Protein AF-A0A6C0EJ51-F1 (afdb_monomer)

Secondary structure (DSSP, 8-state):
--HHHHHHHHHHHTT-TTSHHHH-HHHHHHHHHT-HHHHHH-HHHHHHHTSTT-SHHHHHHHHHHHHHHHHHHTTSS-HHHHHHHHHHHHIIIIIHHHHHT-

Sequence (102 aa):
MTLNNLIEKLNCDVPNPTSLFNTDRDKYIELLKNQTSINDTYPSIVNIIGSDKFDMEGVKRLEYMVMMAEKVERNELKEHDASVAVGQVLVDDIVKPALANK

Structure (mmCIF, N/CA/C/O backbone):
data_AF-A0A6C0EJ51-F1
#
_entry.id   AF-A0A6C0EJ51-F1
#
loop_
_atom_site.group_PDB
_atom_site.id
_atom_site.type_symbol
_atom_site.label_atom_id
_atom_site.label_alt_id
_atom_site.label_comp_id
_atom_site.label_asym_id
_atom_site.label_entity_id
_atom_site.label_seq_id
_atom_site.pdbx_PDB_ins_code
_atom_site.Cartn_x
_atom_site.Cartn_y
_atom_site.Cartn_z
_atom_site.occupancy
_atom_site.B_iso_or_equiv
_atom_site.auth_seq_id
_atom_site.auth_comp_id
_atom_site.auth_asym_id
_atom_site.auth_atom_id
_atom_site.pdbx_PDB_model_num
ATOM 1 N N . MET A 1 1 ? 7.157 10.227 9.149 1.00 72.56 1 MET A N 1
ATOM 2 C CA . MET A 1 1 ? 6.124 10.307 8.089 1.00 72.56 1 MET A CA 1
ATOM 3 C C . MET A 1 1 ? 4.878 9.620 8.629 1.00 72.56 1 MET A C 1
ATOM 5 O O . MET A 1 1 ? 5.037 8.606 9.291 1.00 72.56 1 MET A O 1
ATOM 9 N N . THR A 1 2 ? 3.679 10.179 8.453 1.00 85.56 2 THR A N 1
ATOM 10 C CA . THR A 1 2 ? 2.421 9.496 8.825 1.00 85.56 2 THR A CA 1
ATOM 11 C C . THR A 1 2 ? 1.962 8.584 7.686 1.00 85.56 2 THR A C 1
ATOM 13 O O . THR A 1 2 ? 2.453 8.710 6.562 1.00 85.56 2 THR A O 1
ATOM 16 N N . LEU A 1 3 ? 1.024 7.672 7.954 1.00 85.75 3 LEU A N 1
ATOM 17 C CA . LEU A 1 3 ? 0.485 6.789 6.915 1.00 85.75 3 LEU A CA 1
ATOM 18 C C . LEU A 1 3 ? -0.234 7.581 5.804 1.00 85.75 3 LEU A C 1
ATOM 20 O O . LEU A 1 3 ? -0.057 7.271 4.631 1.00 85.75 3 LEU A O 1
ATOM 24 N N . ASN A 1 4 ? -0.928 8.669 6.153 1.00 88.88 4 ASN A N 1
ATOM 25 C CA . ASN A 1 4 ? -1.551 9.572 5.176 1.00 88.88 4 ASN A CA 1
ATOM 26 C C . ASN A 1 4 ? -0.505 10.267 4.289 1.00 88.88 4 ASN A C 1
ATOM 28 O O . ASN A 1 4 ? -0.635 10.252 3.069 1.00 88.88 4 ASN A O 1
ATOM 32 N N . ASN A 1 5 ? 0.604 10.752 4.861 1.00 91.44 5 ASN A N 1
ATOM 33 C CA . ASN A 1 5 ? 1.693 11.333 4.065 1.00 91.44 5 ASN A CA 1
ATOM 34 C C . ASN A 1 5 ? 2.353 10.294 3.136 1.00 91.44 5 ASN A C 1
ATOM 36 O O . ASN A 1 5 ? 2.833 10.642 2.058 1.00 91.44 5 ASN A O 1
ATOM 40 N N . LEU A 1 6 ? 2.408 9.020 3.550 1.00 92.62 6 LEU A N 1
ATOM 41 C CA . LEU A 1 6 ? 2.884 7.937 2.689 1.00 92.62 6 LEU A CA 1
ATOM 42 C C . LEU A 1 6 ? 1.933 7.722 1.505 1.00 92.62 6 LEU A C 1
ATOM 44 O O . LEU A 1 6 ? 2.401 7.602 0.377 1.00 92.62 6 LEU A O 1
ATOM 48 N N . ILE A 1 7 ? 0.620 7.705 1.744 1.00 93.94 7 ILE A N 1
ATOM 49 C CA . ILE A 1 7 ? -0.391 7.571 0.686 1.00 93.94 7 ILE A CA 1
ATOM 50 C C . ILE A 1 7 ? -0.302 8.738 -0.304 1.00 93.94 7 ILE A C 1
ATOM 52 O O . ILE A 1 7 ? -0.244 8.505 -1.508 1.00 93.94 7 ILE A O 1
ATOM 56 N N . GLU A 1 8 ? -0.199 9.979 0.177 1.00 94.69 8 GLU A N 1
ATOM 57 C CA . GLU A 1 8 ? -0.005 11.161 -0.677 1.00 94.69 8 GLU A CA 1
ATOM 58 C C . GLU A 1 8 ? 1.252 11.041 -1.545 1.00 94.69 8 GLU A C 1
ATOM 60 O O . GLU A 1 8 ? 1.220 11.298 -2.750 1.00 94.69 8 GLU A O 1
ATOM 65 N N . LYS A 1 9 ? 2.364 10.593 -0.948 1.00 94.88 9 LYS A N 1
ATOM 66 C CA . LYS A 1 9 ? 3.608 10.351 -1.679 1.00 94.88 9 LYS A CA 1
ATOM 67 C C . LYS A 1 9 ? 3.426 9.289 -2.767 1.00 94.88 9 LYS A C 1
ATOM 69 O O . LYS A 1 9 ? 3.859 9.504 -3.897 1.00 94.88 9 LYS A O 1
ATOM 74 N N . LEU A 1 10 ? 2.771 8.172 -2.452 1.00 95.75 10 LEU A N 1
ATOM 75 C CA . LEU A 1 10 ? 2.507 7.096 -3.410 1.00 95.75 10 LEU A CA 1
ATOM 76 C C . LEU A 1 10 ? 1.588 7.554 -4.550 1.00 95.75 10 LEU A C 1
ATOM 78 O O . LEU A 1 10 ? 1.861 7.229 -5.702 1.00 95.75 10 LEU A O 1
ATOM 82 N N . ASN A 1 11 ? 0.566 8.361 -4.258 1.00 96.38 11 ASN A N 1
ATOM 83 C CA . ASN A 1 11 ? -0.318 8.948 -5.268 1.00 96.38 11 ASN A CA 1
ATOM 84 C C . ASN A 1 11 ? 0.433 9.830 -6.281 1.00 96.38 11 ASN A C 1
ATOM 86 O O . ASN A 1 11 ? 0.035 9.902 -7.441 1.00 96.38 11 ASN A O 1
ATOM 90 N N . CYS A 1 12 ? 1.534 10.466 -5.874 1.00 96.62 12 CYS A N 1
ATOM 91 C CA . CYS A 1 12 ? 2.405 11.225 -6.773 1.00 96.62 12 CYS A CA 1
ATOM 92 C C . CYS A 1 12 ? 3.433 10.344 -7.499 1.00 96.62 12 CYS A C 1
ATOM 94 O O . CYS A 1 12 ? 3.691 10.536 -8.688 1.00 96.62 12 CYS A O 1
ATOM 96 N N . ASP A 1 13 ? 4.045 9.393 -6.791 1.00 96.62 13 ASP A N 1
ATOM 97 C CA . ASP A 1 13 ? 5.200 8.649 -7.298 1.00 96.62 13 ASP A CA 1
ATOM 98 C C . ASP A 1 13 ? 4.811 7.465 -8.187 1.00 96.62 13 ASP A C 1
ATOM 100 O O . ASP A 1 13 ? 5.444 7.255 -9.222 1.00 96.62 13 ASP A O 1
ATOM 104 N N . VAL A 1 14 ? 3.774 6.705 -7.831 1.00 96.12 14 VAL A N 1
ATOM 105 C CA . VAL A 1 14 ? 3.361 5.504 -8.574 1.00 96.12 14 VAL A CA 1
ATOM 106 C C . VAL A 1 14 ? 2.954 5.808 -10.025 1.00 96.12 14 VAL A C 1
ATOM 108 O O . VAL A 1 14 ? 3.430 5.094 -10.910 1.00 96.12 14 VAL A O 1
ATOM 111 N N . PRO A 1 15 ? 2.166 6.859 -10.340 1.00 96.12 15 PRO A N 1
ATOM 112 C CA . PRO A 1 15 ? 1.802 7.154 -11.724 1.00 96.12 15 PRO A CA 1
ATOM 113 C C . PRO A 1 15 ? 2.892 7.919 -12.491 1.00 96.12 15 PRO A C 1
ATOM 115 O O . PRO A 1 15 ? 2.781 8.063 -13.706 1.00 96.12 15 PRO A O 1
ATOM 118 N N . ASN A 1 16 ? 3.933 8.431 -11.820 1.00 96.94 16 ASN A N 1
ATOM 119 C CA . ASN A 1 16 ? 4.994 9.213 -12.452 1.00 96.94 16 ASN A CA 1
ATOM 120 C C . ASN A 1 16 ? 6.140 8.303 -12.942 1.00 96.94 16 ASN A C 1
ATOM 122 O O . ASN A 1 16 ? 6.904 7.804 -12.113 1.00 96.94 16 ASN A O 1
ATOM 126 N N . PRO A 1 17 ? 6.366 8.154 -14.263 1.00 95.38 17 PRO A N 1
ATOM 127 C CA . PRO A 1 17 ? 7.400 7.259 -14.800 1.00 95.38 17 PRO A CA 1
ATOM 128 C C . PRO A 1 17 ? 8.833 7.636 -14.408 1.00 95.38 17 PRO A C 1
ATOM 130 O O . PRO A 1 17 ? 9.728 6.802 -14.466 1.00 95.38 17 PRO A O 1
ATOM 133 N N . THR A 1 18 ? 9.058 8.895 -14.031 1.00 96.88 18 THR A N 1
ATOM 134 C CA . THR A 1 18 ? 10.378 9.412 -13.638 1.00 96.88 18 THR A CA 1
ATOM 135 C C . THR A 1 18 ? 10.610 9.378 -12.129 1.00 96.88 18 THR A C 1
ATOM 137 O O . THR A 1 18 ? 11.693 9.735 -11.667 1.00 96.88 18 THR A O 1
ATOM 140 N N . SER A 1 19 ? 9.609 8.967 -11.343 1.00 96.81 19 SER A N 1
ATOM 141 C CA . SER A 1 19 ? 9.754 8.850 -9.896 1.00 96.81 19 SER A CA 1
ATOM 142 C C . SER A 1 19 ? 10.766 7.767 -9.537 1.00 96.81 19 SER A C 1
ATOM 144 O O . SER A 1 19 ? 11.010 6.822 -10.294 1.00 96.81 19 SER A O 1
ATOM 146 N N . LEU A 1 20 ? 11.325 7.866 -8.334 1.00 95.81 20 LEU A N 1
ATOM 147 C CA . LEU A 1 20 ? 12.225 6.835 -7.830 1.00 95.81 20 LEU A CA 1
ATOM 148 C C . LEU A 1 20 ? 11.517 5.473 -7.711 1.00 95.81 20 LEU A C 1
ATOM 150 O O . LEU A 1 20 ? 12.132 4.452 -7.974 1.00 95.81 20 LEU A O 1
ATOM 154 N N . PHE A 1 21 ? 10.210 5.456 -7.428 1.00 95.69 21 PHE A N 1
ATOM 155 C CA . PHE A 1 21 ? 9.411 4.228 -7.389 1.00 95.69 21 PHE A CA 1
ATOM 156 C C . PHE A 1 21 ? 9.435 3.444 -8.715 1.00 95.69 21 PHE A C 1
ATOM 158 O O . PHE A 1 21 ? 9.437 2.212 -8.696 1.00 95.69 21 PHE A O 1
ATOM 165 N N . ASN A 1 22 ? 9.452 4.150 -9.853 1.00 95.12 22 ASN A N 1
ATOM 166 C CA . ASN A 1 22 ? 9.443 3.549 -11.190 1.00 95.12 22 ASN A CA 1
ATOM 167 C C . ASN A 1 22 ? 10.841 3.401 -11.811 1.00 95.12 22 ASN A C 1
ATOM 169 O O . ASN A 1 22 ? 11.033 2.549 -12.674 1.00 95.12 22 ASN A O 1
ATOM 173 N N . THR A 1 23 ? 11.813 4.210 -11.387 1.00 96.44 23 THR A N 1
ATOM 174 C CA . THR A 1 23 ? 13.181 4.193 -11.938 1.00 96.44 23 THR A CA 1
ATOM 175 C C . THR A 1 23 ? 14.149 3.316 -11.146 1.00 96.44 23 THR A C 1
ATOM 177 O O . THR A 1 23 ? 15.056 2.741 -11.741 1.00 96.44 23 THR A O 1
ATOM 180 N N . ASP A 1 24 ? 13.964 3.190 -9.829 1.00 96.00 24 ASP A N 1
ATOM 181 C CA . ASP A 1 24 ? 14.796 2.381 -8.931 1.00 96.00 24 ASP A CA 1
ATOM 182 C C . ASP A 1 24 ? 13.980 1.983 -7.687 1.00 96.00 24 ASP A C 1
ATOM 184 O O . ASP A 1 24 ? 14.029 2.615 -6.621 1.00 96.00 24 ASP A O 1
ATOM 188 N N . ARG A 1 25 ? 13.160 0.938 -7.857 1.00 93.50 25 ARG A N 1
ATOM 189 C CA . ARG A 1 25 ? 12.216 0.478 -6.832 1.00 93.50 25 ARG A CA 1
ATOM 190 C C . ARG A 1 25 ? 12.927 0.012 -5.564 1.00 93.50 25 ARG A C 1
ATOM 192 O O . ARG A 1 25 ? 12.460 0.328 -4.473 1.00 93.50 25 ARG A O 1
ATOM 199 N N . ASP A 1 26 ? 14.064 -0.666 -5.681 1.00 94.44 26 ASP A N 1
ATOM 200 C CA . ASP A 1 26 ? 14.816 -1.149 -4.519 1.00 94.44 26 ASP A CA 1
ATOM 201 C C . ASP A 1 26 ? 15.291 0.013 -3.647 1.00 94.44 26 ASP A C 1
ATOM 203 O O . ASP A 1 26 ? 15.042 0.025 -2.438 1.00 94.44 26 ASP A O 1
ATOM 207 N N . LYS A 1 27 ? 15.871 1.051 -4.262 1.00 95.81 27 LYS A N 1
ATOM 208 C CA . LYS A 1 27 ? 16.282 2.261 -3.545 1.00 95.81 27 LYS A CA 1
ATOM 209 C C . LYS A 1 27 ? 15.096 3.019 -2.960 1.00 95.81 27 LYS A C 1
ATOM 211 O O . LYS A 1 27 ? 15.194 3.557 -1.857 1.00 95.81 27 LYS A O 1
ATOM 216 N N . TYR A 1 28 ? 13.963 3.065 -3.661 1.00 95.00 28 TYR A N 1
ATOM 217 C CA . TYR A 1 28 ? 12.737 3.653 -3.121 1.00 95.00 28 TYR A CA 1
ATOM 218 C C . TYR A 1 28 ? 12.295 2.952 -1.828 1.00 95.00 28 TYR A C 1
ATOM 220 O O . TYR A 1 28 ? 12.007 3.611 -0.826 1.00 95.00 28 TYR A O 1
ATOM 228 N N . ILE A 1 29 ? 12.290 1.616 -1.825 1.00 94.12 29 ILE A N 1
ATOM 229 C CA . ILE A 1 29 ? 11.920 0.814 -0.655 1.00 94.12 29 ILE A CA 1
ATOM 230 C C . ILE A 1 29 ? 12.956 0.928 0.457 1.00 94.12 29 ILE A C 1
ATOM 232 O O . ILE A 1 29 ? 12.575 1.019 1.621 1.00 94.12 29 ILE A O 1
ATOM 236 N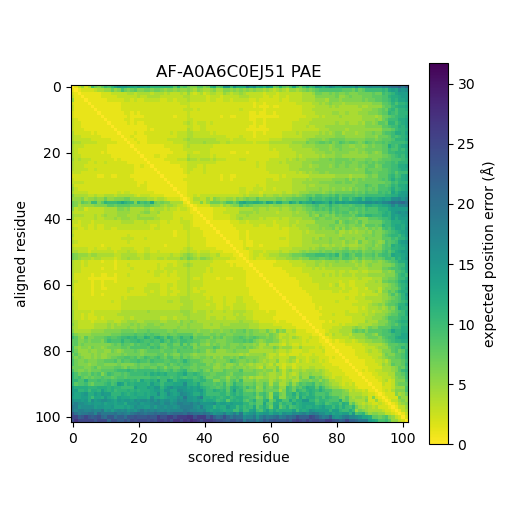 N . GLU A 1 30 ? 14.246 0.975 0.137 1.00 94.50 30 GLU A N 1
ATOM 237 C CA . GLU A 1 30 ? 15.299 1.219 1.124 1.00 94.50 30 GLU A CA 1
ATOM 238 C C . GLU A 1 30 ? 15.085 2.559 1.844 1.00 94.50 30 GLU A C 1
ATOM 240 O O . GLU A 1 30 ? 15.116 2.619 3.073 1.00 94.50 30 GLU A O 1
ATOM 245 N N . LEU A 1 31 ? 14.766 3.626 1.101 1.00 93.12 31 LEU A N 1
ATOM 246 C CA . LEU A 1 31 ? 14.445 4.927 1.690 1.00 93.12 31 LEU A CA 1
ATOM 247 C C . LEU A 1 31 ? 13.202 4.874 2.585 1.00 93.12 31 LEU A C 1
ATOM 249 O O . LEU A 1 31 ? 13.187 5.535 3.621 1.00 93.12 31 LEU A O 1
ATOM 253 N N . LEU A 1 32 ? 12.177 4.097 2.220 1.00 91.50 32 LEU A N 1
ATOM 254 C CA . LEU A 1 32 ? 11.007 3.887 3.078 1.00 91.50 32 LEU A CA 1
ATOM 255 C C . LEU A 1 32 ? 11.352 3.085 4.339 1.00 91.50 32 LEU A C 1
ATOM 257 O O . LEU A 1 32 ? 10.904 3.446 5.425 1.00 91.50 32 LEU A O 1
ATOM 261 N N . LYS A 1 33 ? 12.178 2.041 4.226 1.00 90.38 33 LYS A N 1
ATOM 262 C CA . LYS A 1 33 ? 12.638 1.231 5.367 1.00 90.38 33 LYS A CA 1
ATOM 263 C C . LYS A 1 33 ? 13.489 2.042 6.342 1.00 90.38 33 LYS A C 1
ATOM 265 O O . LYS A 1 33 ? 13.342 1.897 7.551 1.00 90.38 33 LYS A O 1
ATOM 270 N N . ASN A 1 34 ? 14.313 2.949 5.821 1.00 89.81 34 ASN A N 1
ATOM 271 C CA . ASN A 1 34 ? 15.122 3.868 6.621 1.00 89.81 34 ASN A CA 1
ATOM 272 C C . ASN A 1 34 ? 14.278 4.938 7.340 1.00 89.81 34 ASN A C 1
ATOM 274 O O . ASN A 1 34 ? 14.759 5.588 8.269 1.00 89.81 34 ASN A O 1
ATOM 278 N N . GLN A 1 35 ? 13.007 5.115 6.961 1.00 86.50 35 GLN A N 1
ATOM 279 C CA . GLN A 1 35 ? 12.053 5.929 7.711 1.00 86.50 35 GLN A CA 1
ATOM 280 C C . GLN A 1 35 ? 11.385 5.097 8.814 1.00 86.50 35 GLN A C 1
ATOM 282 O O . GLN A 1 35 ? 10.245 4.642 8.679 1.00 86.50 35 GLN A O 1
ATOM 287 N N . THR A 1 36 ? 12.088 4.974 9.941 1.00 75.56 36 THR A N 1
ATOM 288 C CA . THR A 1 36 ? 11.711 4.178 11.128 1.00 75.56 36 THR A CA 1
ATOM 289 C C . THR A 1 36 ? 10.238 4.302 11.518 1.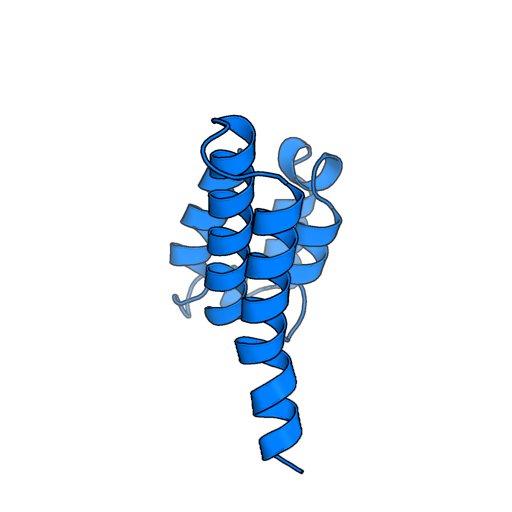00 75.56 36 THR A C 1
ATOM 291 O O . THR A 1 36 ? 9.556 3.298 11.651 1.00 75.56 36 THR A O 1
ATOM 294 N N . SER A 1 37 ? 9.671 5.514 11.564 1.00 84.31 37 SER A N 1
ATOM 295 C CA . SER A 1 37 ? 8.257 5.715 11.945 1.00 84.31 37 SER A CA 1
ATOM 296 C C . SER A 1 37 ? 7.239 4.878 11.148 1.00 84.31 37 SER A C 1
ATOM 298 O O . SER A 1 37 ? 6.260 4.405 11.719 1.00 84.31 37 SER A O 1
ATOM 300 N N . ILE A 1 38 ? 7.454 4.687 9.843 1.00 85.38 38 ILE A N 1
ATOM 301 C CA . ILE A 1 38 ? 6.548 3.903 8.993 1.00 85.38 38 ILE A CA 1
ATOM 302 C C . ILE A 1 38 ? 6.956 2.439 8.997 1.00 85.38 38 ILE A C 1
ATOM 304 O O . ILE A 1 38 ? 6.094 1.575 9.114 1.00 85.38 38 ILE A O 1
ATOM 308 N N . ASN A 1 39 ? 8.251 2.158 8.876 1.00 88.50 39 ASN A N 1
ATOM 309 C CA . ASN A 1 39 ? 8.742 0.790 8.796 1.00 88.50 39 ASN A CA 1
ATOM 310 C C . ASN A 1 39 ? 8.546 0.013 10.105 1.00 88.50 39 ASN A C 1
ATOM 312 O O . ASN A 1 39 ? 8.237 -1.171 10.060 1.00 88.50 39 ASN A O 1
ATOM 316 N N . ASP A 1 40 ? 8.663 0.675 11.253 1.00 88.06 40 ASP A N 1
ATOM 317 C CA . ASP A 1 40 ? 8.491 0.045 12.564 1.00 88.06 40 ASP A CA 1
ATOM 318 C C . ASP A 1 40 ? 7.007 -0.180 12.879 1.00 88.06 40 ASP A C 1
ATOM 320 O O . ASP A 1 40 ? 6.639 -1.193 13.470 1.00 88.06 40 ASP A O 1
ATOM 324 N N . THR A 1 41 ? 6.139 0.743 12.449 1.00 88.56 41 THR A N 1
ATOM 325 C CA . THR A 1 41 ? 4.693 0.673 12.722 1.00 88.56 41 THR A CA 1
ATOM 326 C C . THR A 1 41 ? 3.957 -0.206 11.708 1.00 88.56 41 THR A C 1
ATOM 328 O O . THR A 1 41 ? 3.046 -0.949 12.065 1.00 88.56 41 THR A O 1
ATOM 331 N N . TYR A 1 42 ? 4.351 -0.141 10.434 1.00 89.06 42 TYR A N 1
ATOM 332 C CA . TYR A 1 42 ? 3.665 -0.781 9.309 1.00 89.06 42 TYR A CA 1
ATOM 333 C C . TYR A 1 42 ? 4.631 -1.510 8.351 1.00 89.06 42 TYR A C 1
ATOM 335 O O . TYR A 1 42 ? 4.573 -1.294 7.133 1.00 89.06 42 TYR A O 1
ATOM 343 N N . PRO A 1 43 ? 5.492 -2.422 8.842 1.00 90.75 43 PRO A N 1
ATOM 344 C CA . PRO A 1 43 ? 6.484 -3.110 8.005 1.00 90.75 43 PRO A CA 1
ATOM 345 C C . PRO A 1 43 ? 5.836 -3.892 6.854 1.00 90.75 43 PRO A C 1
ATOM 347 O O . PRO A 1 43 ? 6.353 -3.929 5.737 1.00 90.75 43 PRO A O 1
ATOM 350 N N . SER A 1 44 ? 4.661 -4.482 7.095 1.00 90.31 44 SER A N 1
ATOM 351 C CA . SER A 1 44 ? 3.908 -5.213 6.071 1.00 90.31 44 SER A CA 1
ATOM 352 C C . SER A 1 44 ? 3.473 -4.318 4.912 1.00 90.31 44 SER A C 1
ATOM 354 O O . SER A 1 44 ? 3.530 -4.755 3.766 1.00 90.31 44 SER A O 1
ATOM 356 N N . ILE A 1 45 ? 3.087 -3.065 5.182 1.00 90.81 45 ILE A N 1
ATOM 357 C CA . ILE A 1 45 ? 2.691 -2.112 4.135 1.00 90.81 45 ILE A CA 1
ATOM 358 C C . ILE A 1 45 ? 3.903 -1.774 3.264 1.00 90.81 45 ILE A C 1
ATOM 360 O O . ILE A 1 45 ? 3.809 -1.830 2.041 1.00 90.81 45 ILE A O 1
ATOM 364 N N . VAL A 1 46 ? 5.062 -1.510 3.877 1.00 92.00 46 VAL A N 1
ATOM 365 C CA . VAL A 1 46 ? 6.314 -1.239 3.147 1.00 92.00 46 VAL A CA 1
ATOM 366 C C . VAL A 1 46 ? 6.704 -2.419 2.252 1.00 92.00 46 VAL A C 1
ATOM 368 O O . VAL A 1 46 ? 7.054 -2.224 1.089 1.00 92.00 46 VAL A O 1
ATOM 371 N N . ASN A 1 47 ? 6.591 -3.649 2.757 1.00 91.19 47 ASN A N 1
ATOM 372 C CA . ASN A 1 47 ? 6.874 -4.851 1.971 1.00 91.19 47 ASN A CA 1
ATOM 373 C C . ASN A 1 47 ? 5.900 -5.034 0.798 1.00 91.19 47 ASN A C 1
ATOM 375 O O . ASN A 1 47 ? 6.324 -5.434 -0.284 1.00 91.19 47 ASN A O 1
ATOM 379 N N . ILE A 1 48 ? 4.614 -4.726 0.991 1.00 91.38 48 ILE A N 1
ATOM 380 C CA . ILE A 1 48 ? 3.610 -4.780 -0.080 1.00 91.38 48 ILE A CA 1
ATOM 381 C C . ILE A 1 48 ? 3.934 -3.760 -1.174 1.00 91.38 48 ILE A C 1
ATOM 383 O O . ILE A 1 48 ? 3.912 -4.125 -2.345 1.00 91.38 48 ILE A O 1
ATOM 387 N N . ILE A 1 49 ? 4.290 -2.523 -0.806 1.00 92.94 49 ILE A N 1
ATOM 388 C CA . ILE A 1 49 ? 4.674 -1.468 -1.762 1.00 92.94 49 ILE A CA 1
ATOM 389 C C . ILE A 1 49 ? 5.877 -1.899 -2.613 1.00 92.94 49 ILE A C 1
ATOM 391 O O . ILE A 1 49 ? 5.952 -1.568 -3.792 1.00 92.94 49 ILE A O 1
ATOM 395 N N . GLY A 1 50 ? 6.810 -2.654 -2.028 1.00 91.56 50 GLY A N 1
ATOM 396 C CA . GLY A 1 50 ? 7.981 -3.173 -2.735 1.00 91.56 50 GLY A CA 1
ATOM 397 C C . GLY A 1 50 ? 7.704 -4.331 -3.689 1.00 91.56 50 GLY A C 1
ATOM 398 O O . GLY A 1 50 ? 8.601 -4.722 -4.427 1.00 91.56 50 GLY A O 1
ATOM 399 N N . SER A 1 51 ? 6.495 -4.892 -3.694 1.00 90.38 51 SER A N 1
ATOM 400 C CA . SER A 1 51 ? 6.148 -5.982 -4.601 1.00 90.38 51 SER A CA 1
ATOM 401 C C . SER A 1 51 ? 6.052 -5.501 -6.049 1.00 90.38 51 SER A C 1
ATOM 403 O O . SER A 1 51 ? 5.500 -4.440 -6.334 1.00 90.38 51 SER A O 1
ATOM 405 N N . ASP A 1 52 ? 6.461 -6.350 -6.992 1.00 87.81 52 ASP A N 1
ATOM 406 C CA . ASP A 1 52 ? 6.264 -6.133 -8.434 1.00 87.81 52 ASP A CA 1
ATOM 407 C C . ASP A 1 52 ? 4.795 -5.913 -8.819 1.00 87.81 52 ASP A C 1
ATOM 409 O O . ASP A 1 52 ? 4.501 -5.301 -9.842 1.00 87.81 52 ASP A O 1
ATOM 413 N N . LYS A 1 53 ? 3.869 -6.397 -7.984 1.00 87.00 53 LYS A N 1
ATOM 414 C CA . LYS A 1 53 ? 2.421 -6.290 -8.186 1.00 87.00 53 LYS A CA 1
ATOM 415 C C . LYS A 1 53 ? 1.818 -5.002 -7.626 1.00 87.00 53 LYS A C 1
ATOM 417 O O . LYS A 1 53 ? 0.611 -4.819 -7.750 1.00 87.00 53 LYS A O 1
ATOM 422 N N . PHE A 1 54 ? 2.604 -4.157 -6.958 1.00 91.69 54 PHE A N 1
ATOM 423 C CA . PHE A 1 54 ? 2.095 -2.904 -6.416 1.00 91.69 54 PHE A CA 1
ATOM 424 C C . PHE A 1 54 ? 2.003 -1.842 -7.512 1.00 91.69 54 PHE A C 1
ATOM 426 O O . PHE A 1 54 ? 2.990 -1.499 -8.165 1.00 91.69 54 PHE A O 1
ATOM 433 N N . ASP A 1 55 ? 0.796 -1.325 -7.691 1.00 93.25 55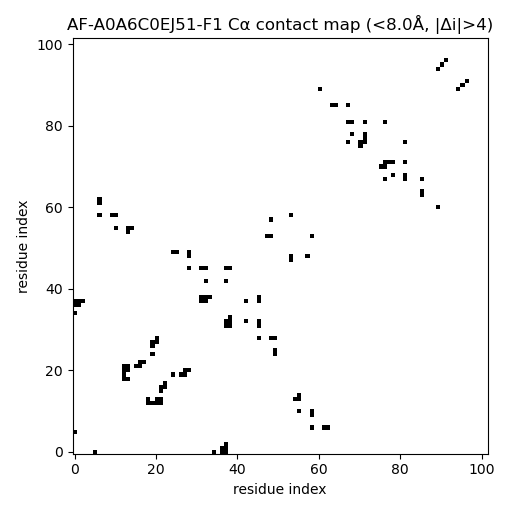 ASP A N 1
ATOM 434 C CA . ASP A 1 55 ? 0.420 -0.354 -8.709 1.00 93.25 55 ASP A CA 1
ATOM 435 C C . ASP A 1 55 ? -0.575 0.670 -8.132 1.00 93.25 55 ASP A C 1
ATOM 437 O O . ASP A 1 55 ? -0.800 0.738 -6.920 1.00 93.25 55 ASP A O 1
ATOM 441 N N . MET A 1 56 ? -1.190 1.478 -9.000 1.00 94.00 56 MET A N 1
ATOM 442 C CA . MET A 1 56 ? -2.193 2.461 -8.581 1.00 94.00 56 MET A CA 1
ATOM 443 C C . MET A 1 56 ? -3.422 1.836 -7.916 1.00 94.00 56 MET A C 1
ATOM 445 O O . MET A 1 56 ? -4.009 2.465 -7.038 1.00 94.00 56 MET A O 1
ATOM 449 N N . GLU A 1 57 ? -3.811 0.614 -8.279 1.00 90.94 57 GLU A N 1
ATOM 450 C CA . GLU A 1 57 ? -4.893 -0.085 -7.579 1.00 90.94 57 GLU A CA 1
ATOM 451 C C . GLU A 1 57 ? -4.438 -0.515 -6.179 1.00 90.94 57 GLU A C 1
ATOM 453 O O . GLU A 1 57 ? -5.206 -0.452 -5.222 1.00 90.94 57 GLU A O 1
ATOM 458 N N . GLY A 1 58 ? -3.163 -0.876 -6.012 1.00 91.75 58 GLY A N 1
ATOM 459 C CA . GLY A 1 58 ? -2.532 -1.037 -4.699 1.00 91.75 58 GLY A CA 1
ATOM 460 C C . GLY A 1 58 ? -2.638 0.214 -3.818 1.00 91.75 58 GLY A C 1
ATOM 461 O O . GLY A 1 58 ? -3.009 0.103 -2.646 1.00 91.75 58 GLY A O 1
ATOM 462 N N . VAL A 1 59 ? -2.379 1.401 -4.379 1.00 93.81 59 VAL A N 1
ATOM 463 C CA . VAL A 1 59 ? -2.496 2.684 -3.656 1.00 93.81 59 VAL A CA 1
ATOM 464 C C . VAL A 1 59 ? -3.938 2.955 -3.231 1.00 93.81 59 VAL A C 1
ATOM 466 O O . VAL A 1 59 ? -4.183 3.226 -2.057 1.00 93.81 59 VAL A O 1
ATOM 469 N N . LYS A 1 60 ? -4.903 2.804 -4.146 1.00 91.56 60 LYS A N 1
ATOM 470 C CA . LYS A 1 60 ? -6.333 3.015 -3.854 1.00 91.56 60 LYS A CA 1
ATOM 471 C C . LYS A 1 60 ? -6.849 2.083 -2.760 1.00 91.56 60 LYS A C 1
ATOM 473 O O . LYS A 1 60 ? -7.588 2.511 -1.876 1.00 91.56 60 LYS A O 1
ATOM 478 N N . ARG A 1 61 ? -6.441 0.810 -2.785 1.00 90.25 61 ARG A N 1
ATOM 479 C CA . ARG A 1 61 ? -6.810 -0.160 -1.740 1.00 90.25 61 ARG A CA 1
ATOM 480 C C . ARG A 1 61 ? -6.242 0.244 -0.381 1.00 90.25 61 ARG A C 1
ATOM 482 O O . ARG A 1 61 ? -6.946 0.139 0.621 1.00 90.25 61 ARG A O 1
ATOM 489 N N . LEU A 1 62 ? -4.995 0.719 -0.337 1.00 91.56 62 LEU A N 1
ATOM 490 C CA . LEU A 1 62 ? -4.381 1.223 0.893 1.00 91.56 62 LEU A CA 1
ATOM 491 C C . LEU A 1 62 ? -5.128 2.445 1.441 1.00 91.56 62 LEU A C 1
ATOM 493 O O . LEU A 1 62 ? -5.469 2.468 2.621 1.00 91.56 62 LEU A O 1
ATOM 497 N N . GLU A 1 63 ? -5.437 3.415 0.585 1.00 92.62 63 GLU A N 1
ATOM 498 C CA . GLU A 1 63 ? -6.223 4.596 0.949 1.00 92.62 63 GLU A CA 1
ATOM 499 C C . GLU A 1 63 ? -7.602 4.217 1.509 1.00 92.62 63 GLU A C 1
ATOM 501 O O . GLU A 1 63 ? -8.006 4.703 2.567 1.00 92.62 63 GLU A O 1
ATOM 506 N N . TYR A 1 64 ? -8.293 3.273 0.863 1.00 91.06 64 TYR A N 1
ATOM 507 C CA . TYR A 1 64 ? -9.577 2.768 1.341 1.00 91.06 64 TYR A CA 1
ATOM 508 C C . TYR A 1 64 ? -9.475 2.116 2.727 1.00 91.06 64 TYR A C 1
ATOM 510 O O . TYR A 1 64 ? -10.300 2.394 3.600 1.00 91.06 64 TYR A O 1
ATOM 518 N N . MET A 1 65 ? -8.459 1.273 2.949 1.00 89.50 65 MET A N 1
ATOM 519 C CA . MET A 1 65 ? -8.229 0.623 4.244 1.00 89.50 65 MET A CA 1
ATOM 520 C C . MET A 1 65 ? -8.011 1.647 5.363 1.00 89.50 65 MET A C 1
ATOM 522 O O . MET A 1 65 ? -8.593 1.507 6.439 1.00 89.50 65 MET A O 1
ATOM 526 N N . VAL A 1 66 ? -7.231 2.700 5.103 1.00 90.69 66 VAL A N 1
ATOM 527 C CA . VAL A 1 66 ? -6.988 3.766 6.085 1.00 90.69 66 VAL A CA 1
ATOM 528 C C . VAL A 1 66 ? -8.255 4.569 6.361 1.00 90.69 66 VAL A C 1
ATOM 530 O O . VAL A 1 66 ? -8.610 4.753 7.523 1.00 90.69 66 VAL A O 1
ATOM 533 N N . MET A 1 67 ? -9.006 4.952 5.325 1.00 91.69 67 MET A N 1
ATOM 534 C CA . MET A 1 67 ? -10.290 5.638 5.498 1.00 91.69 67 MET A CA 1
ATOM 535 C C . MET A 1 67 ? -11.269 4.816 6.357 1.00 91.69 67 MET A C 1
ATOM 537 O O . MET A 1 67 ? -11.993 5.378 7.179 1.00 91.69 67 MET A O 1
ATOM 541 N N . MET A 1 68 ? -11.329 3.493 6.172 1.00 89.56 68 MET A N 1
ATOM 542 C CA . MET A 1 68 ? -12.182 2.626 6.993 1.00 89.56 68 MET A CA 1
ATOM 543 C C . MET A 1 68 ? -11.723 2.589 8.453 1.00 89.56 68 MET A C 1
ATOM 545 O O . MET A 1 68 ? -12.564 2.682 9.346 1.00 89.56 68 MET A O 1
ATOM 549 N N . ALA A 1 69 ? -10.414 2.510 8.701 1.00 87.94 69 ALA A N 1
ATOM 550 C CA . ALA A 1 69 ? -9.862 2.552 10.054 1.00 87.94 69 ALA A CA 1
ATOM 551 C C . ALA A 1 69 ? -10.206 3.868 10.773 1.00 87.94 69 ALA A C 1
ATOM 553 O O . ALA A 1 69 ? -10.654 3.842 11.918 1.00 87.94 69 ALA A O 1
ATOM 554 N N . GLU A 1 70 ? -10.107 5.008 10.084 1.00 89.69 70 GLU A N 1
ATOM 555 C CA . GLU A 1 70 ? -10.487 6.307 10.650 1.00 89.69 70 GLU A CA 1
ATOM 556 C C . GLU A 1 70 ? -11.986 6.384 10.993 1.00 89.69 70 GLU A C 1
ATOM 558 O O . GLU A 1 70 ? -12.367 6.953 12.016 1.00 89.69 70 GLU A O 1
ATOM 563 N N . LYS A 1 71 ? -12.865 5.796 10.169 1.00 89.75 71 LYS A N 1
ATOM 564 C CA . LYS A 1 71 ? -14.310 5.729 10.469 1.00 89.75 71 LYS A CA 1
ATOM 565 C C . LYS A 1 71 ? -14.598 4.909 11.725 1.00 89.75 71 LYS A C 1
ATOM 567 O O . LYS A 1 71 ? -15.499 5.261 12.486 1.00 89.75 71 LYS A O 1
ATOM 572 N N . VAL A 1 72 ? -13.839 3.835 11.947 1.00 91.12 72 VAL A N 1
ATOM 573 C CA . VAL A 1 72 ? -13.932 3.034 13.176 1.00 91.12 72 VAL A CA 1
ATOM 574 C C . VAL A 1 72 ? -13.465 3.846 14.379 1.00 91.12 72 VAL A C 1
ATOM 576 O O . VAL A 1 72 ? -14.175 3.904 15.379 1.00 91.12 72 VAL A O 1
ATOM 579 N N . GLU A 1 73 ? -12.332 4.541 14.268 1.00 91.06 73 GLU A N 1
ATOM 580 C CA . GLU A 1 73 ? -11.808 5.400 15.338 1.00 91.06 73 GLU A CA 1
ATOM 581 C C . GLU A 1 73 ? -12.802 6.507 15.732 1.00 91.06 73 GLU A C 1
ATOM 583 O O . GLU A 1 73 ? -13.000 6.790 16.915 1.00 91.06 73 GLU A O 1
ATOM 588 N N . ARG A 1 74 ? -13.507 7.083 14.750 1.00 92.94 74 ARG A N 1
ATOM 589 C CA . ARG A 1 74 ? -14.560 8.086 14.976 1.00 92.94 74 ARG A CA 1
ATOM 590 C C . ARG A 1 74 ? -15.896 7.505 15.465 1.00 92.94 74 ARG A C 1
ATOM 592 O O . ARG A 1 74 ? -16.834 8.269 15.678 1.00 92.94 74 ARG A O 1
ATOM 599 N N . ASN A 1 75 ? -16.001 6.190 15.676 1.00 90.94 75 ASN A N 1
ATOM 600 C CA . ASN A 1 75 ? -17.247 5.472 15.992 1.00 90.94 75 ASN A CA 1
ATOM 601 C C . ASN A 1 75 ? -18.368 5.664 14.945 1.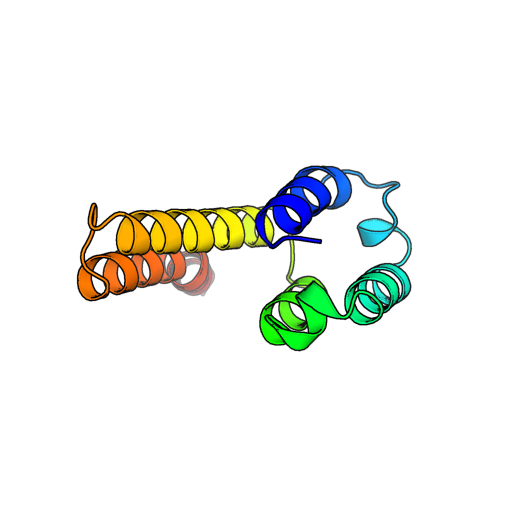00 90.94 75 ASN A C 1
ATOM 603 O O . ASN A 1 75 ? -19.546 5.480 15.249 1.00 90.94 75 ASN A O 1
ATOM 607 N N . GLU A 1 76 ? -18.017 6.021 13.707 1.00 91.56 76 GLU A N 1
ATOM 608 C CA . GLU A 1 76 ? -18.959 6.143 12.583 1.00 91.56 76 GLU A CA 1
ATOM 609 C C . GLU A 1 76 ? -19.332 4.767 12.012 1.00 91.56 76 GLU A C 1
ATOM 611 O O . GLU A 1 76 ? -20.383 4.608 11.390 1.00 91.56 76 GLU A O 1
ATOM 616 N N . LEU A 1 77 ? -18.467 3.769 12.218 1.00 89.62 77 LEU A N 1
ATOM 617 C CA . LEU A 1 77 ? -18.618 2.403 11.732 1.00 89.62 77 LEU A CA 1
ATOM 618 C C . LEU A 1 77 ? -18.097 1.419 12.786 1.00 89.62 77 LEU A C 1
ATOM 620 O O . LEU A 1 77 ? -17.085 1.681 13.432 1.00 89.62 77 LEU A O 1
ATOM 624 N N . LYS A 1 78 ? -18.755 0.269 12.966 1.00 88.88 78 LYS A N 1
ATOM 625 C CA . LYS A 1 78 ? -18.211 -0.787 13.831 1.00 88.88 78 LYS A CA 1
ATOM 626 C C . LYS A 1 78 ? -17.041 -1.472 13.136 1.00 88.88 78 LYS A C 1
ATOM 628 O O . LYS A 1 78 ? -17.070 -1.676 11.926 1.00 88.88 78 LYS A O 1
ATOM 633 N N . GLU A 1 79 ? -16.062 -1.918 13.914 1.00 87.81 79 GLU A N 1
ATOM 634 C CA . GLU A 1 79 ? -14.891 -2.639 13.400 1.00 87.81 79 GLU A CA 1
ATOM 635 C C . GLU A 1 79 ? -15.274 -3.853 12.539 1.00 87.81 79 GLU A C 1
ATOM 637 O O . GLU A 1 79 ? -14.706 -4.065 11.470 1.00 87.81 79 GLU A O 1
ATOM 642 N N . HIS A 1 80 ? -16.293 -4.612 12.958 1.00 88.75 80 HIS A N 1
ATOM 643 C CA . HIS A 1 80 ? -16.803 -5.739 12.178 1.00 88.75 80 HIS A CA 1
ATOM 644 C C . HIS A 1 80 ? -17.304 -5.307 10.793 1.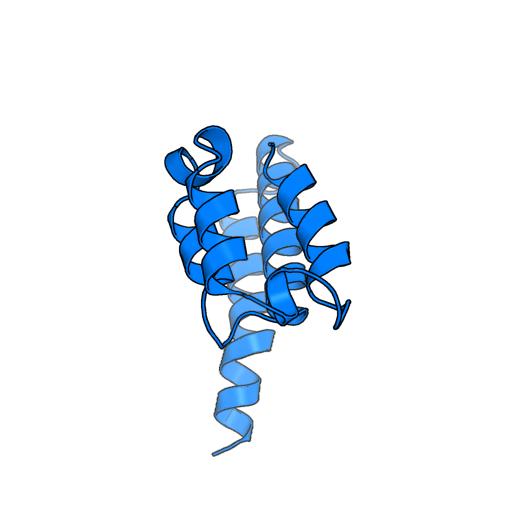00 88.75 80 HIS A C 1
ATOM 646 O O . HIS A 1 80 ? -16.932 -5.910 9.789 1.00 88.75 80 HIS A O 1
ATOM 652 N N . ASP A 1 81 ? -18.098 -4.238 10.731 1.00 84.31 81 ASP A N 1
ATOM 653 C CA . ASP A 1 81 ? -18.675 -3.741 9.480 1.00 84.31 81 ASP A CA 1
ATOM 654 C C . ASP A 1 81 ? -17.578 -3.186 8.557 1.00 84.31 81 ASP A C 1
ATOM 656 O O . ASP A 1 81 ? -17.600 -3.416 7.347 1.00 84.31 81 ASP A O 1
ATOM 660 N N . ALA A 1 82 ? -16.566 -2.527 9.133 1.00 82.81 82 ALA A N 1
ATOM 661 C CA . ALA A 1 82 ? -15.377 -2.079 8.413 1.00 82.81 82 ALA A CA 1
ATOM 662 C C . ALA A 1 82 ? -14.585 -3.258 7.829 1.00 82.81 82 ALA A C 1
ATOM 664 O O . ALA A 1 82 ? -14.201 -3.232 6.660 1.00 82.81 82 ALA A O 1
ATOM 665 N N . SER A 1 83 ? -14.381 -4.316 8.617 1.00 82.62 83 SER A N 1
ATOM 666 C CA . SER A 1 83 ? -13.688 -5.531 8.182 1.00 82.62 83 SER A CA 1
ATOM 667 C C . SER A 1 83 ? -14.420 -6.227 7.030 1.00 82.62 83 SER A C 1
ATOM 669 O O . SER A 1 83 ? -13.788 -6.601 6.040 1.00 82.62 83 SER A O 1
ATOM 671 N N . VAL A 1 84 ? -15.754 -6.334 7.108 1.00 88.25 84 VAL A N 1
ATOM 672 C CA . VAL A 1 84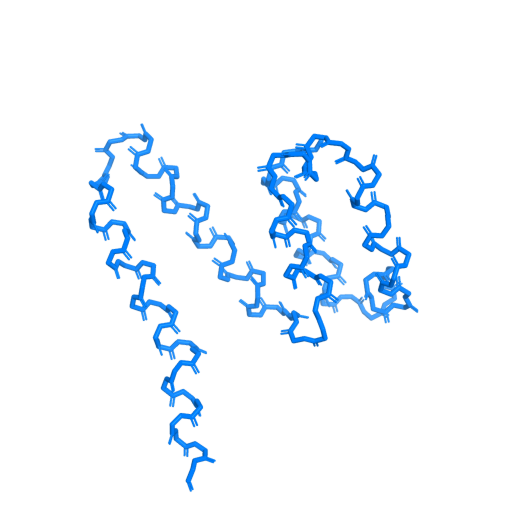 ? -16.588 -6.896 6.032 1.00 88.25 84 VAL A CA 1
ATOM 673 C C . VAL A 1 84 ? -16.472 -6.062 4.756 1.00 88.25 84 VAL A C 1
ATOM 675 O O . VAL A 1 84 ? -16.258 -6.626 3.682 1.00 88.25 84 VAL A O 1
ATOM 678 N N . ALA A 1 85 ? -16.555 -4.733 4.868 1.00 85.25 85 ALA A N 1
ATOM 679 C CA . ALA A 1 85 ? -16.467 -3.831 3.723 1.00 85.25 85 ALA A CA 1
ATOM 680 C C . ALA A 1 85 ? -15.095 -3.903 3.028 1.00 85.25 85 ALA A C 1
ATOM 682 O O . ALA A 1 85 ? -15.028 -4.065 1.809 1.00 85.25 85 ALA A O 1
ATOM 683 N N . VAL A 1 86 ? -13.998 -3.874 3.797 1.00 84.25 86 VAL A N 1
ATOM 684 C CA . VAL A 1 86 ? -12.636 -4.074 3.268 1.00 84.25 86 VAL A CA 1
ATOM 685 C C . VAL A 1 86 ? -12.507 -5.442 2.602 1.00 84.25 86 VAL A C 1
ATOM 687 O O . VAL A 1 86 ? -11.998 -5.533 1.486 1.00 84.25 86 VAL A O 1
ATOM 690 N N . GLY A 1 87 ? -13.007 -6.503 3.239 1.00 81.81 87 GLY A N 1
ATOM 691 C CA . GLY A 1 87 ? -12.994 -7.849 2.671 1.00 81.81 87 GLY A CA 1
ATOM 692 C C . GLY A 1 87 ? -13.718 -7.935 1.325 1.00 81.81 87 GLY A C 1
ATOM 693 O O . GLY A 1 87 ? -13.197 -8.539 0.390 1.00 81.81 87 GLY A O 1
ATOM 694 N N . GLN A 1 88 ? -14.882 -7.293 1.196 1.00 84.00 88 GLN A N 1
ATOM 695 C CA . GLN A 1 88 ? -15.637 -7.244 -0.060 1.00 84.00 88 GLN A CA 1
ATOM 696 C C . GLN A 1 88 ? -14.894 -6.505 -1.168 1.00 84.00 88 GLN A C 1
ATOM 698 O O . GLN A 1 88 ? -14.815 -7.031 -2.274 1.00 84.00 88 GLN A O 1
ATOM 703 N N . VAL A 1 89 ? -14.296 -5.346 -0.877 1.00 82.50 89 VAL A N 1
ATOM 704 C CA . VAL A 1 89 ? -13.483 -4.610 -1.860 1.00 82.50 89 VAL A CA 1
ATOM 705 C C . VAL A 1 89 ? -12.308 -5.463 -2.338 1.00 82.50 89 VAL A C 1
ATOM 707 O O . VAL A 1 89 ? -12.071 -5.577 -3.535 1.00 82.50 89 VAL A O 1
ATOM 710 N N . LEU A 1 90 ? -11.615 -6.157 -1.431 1.00 77.62 90 LEU A N 1
ATOM 711 C CA . LEU A 1 90 ? -10.515 -7.047 -1.810 1.00 77.62 90 LEU A CA 1
ATOM 712 C C . LEU A 1 90 ? -10.986 -8.236 -2.663 1.00 77.62 90 LEU A C 1
ATOM 714 O O . LEU A 1 90 ? -10.308 -8.614 -3.617 1.00 77.62 90 LEU A O 1
ATOM 718 N N . VAL A 1 91 ? -12.143 -8.830 -2.357 1.00 76.94 91 VAL A N 1
ATOM 719 C CA . VAL A 1 91 ? -12.733 -9.891 -3.191 1.00 76.94 91 VAL A CA 1
ATOM 720 C C . VAL A 1 91 ? -13.072 -9.362 -4.582 1.00 76.94 91 VAL A C 1
ATOM 722 O O . VAL A 1 91 ? -12.756 -10.009 -5.584 1.00 76.94 91 VAL A O 1
ATOM 725 N N . ASP A 1 92 ? -13.679 -8.186 -4.652 1.00 76.75 92 ASP A N 1
ATOM 726 C CA . ASP A 1 92 ? -14.150 -7.605 -5.901 1.00 76.75 92 ASP A CA 1
ATOM 727 C C . ASP A 1 92 ? -12.998 -7.147 -6.796 1.00 76.75 92 ASP A C 1
ATOM 729 O O . ASP A 1 92 ? -13.030 -7.401 -8.000 1.00 76.75 92 ASP A O 1
ATOM 733 N N . ASP A 1 93 ? -11.943 -6.592 -6.204 1.00 73.81 93 ASP A N 1
ATOM 734 C CA . ASP A 1 93 ? -10.808 -6.035 -6.934 1.00 73.81 93 ASP A CA 1
ATOM 735 C C . ASP A 1 93 ? -9.697 -7.052 -7.230 1.00 73.81 93 ASP A C 1
ATOM 737 O O . ASP A 1 93 ? -8.846 -6.792 -8.082 1.00 73.81 93 ASP A O 1
ATOM 741 N N . ILE A 1 94 ? -9.637 -8.177 -6.506 1.00 68.69 94 ILE A N 1
ATOM 742 C CA . ILE A 1 94 ? -8.538 -9.157 -6.615 1.00 68.69 94 ILE A CA 1
ATOM 743 C C . ILE A 1 94 ? -9.058 -10.533 -7.029 1.00 68.69 94 ILE A C 1
ATOM 745 O O . ILE A 1 94 ? -8.525 -11.147 -7.954 1.00 68.69 94 ILE A O 1
ATOM 749 N N . VAL A 1 95 ? -10.097 -11.039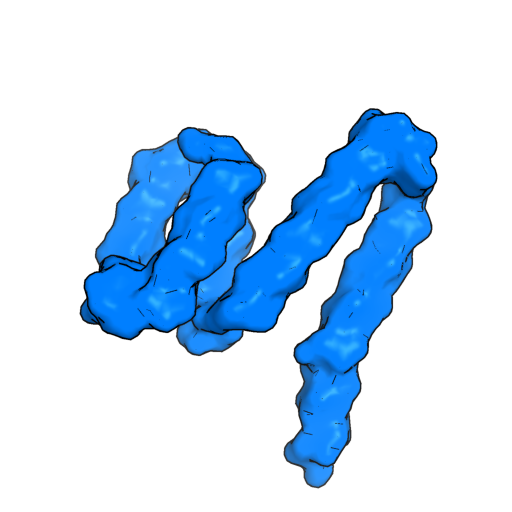 -6.360 1.00 60.72 95 VAL A N 1
ATOM 750 C CA . VAL A 1 95 ? -10.563 -12.422 -6.551 1.00 60.72 95 VAL A CA 1
ATOM 751 C C . VAL A 1 95 ? -11.413 -12.546 -7.813 1.00 60.72 95 VAL A C 1
ATOM 753 O O . VAL A 1 95 ? -11.156 -13.431 -8.629 1.00 60.72 95 VAL A O 1
ATOM 756 N N . LYS A 1 96 ? -12.393 -11.659 -8.020 1.00 75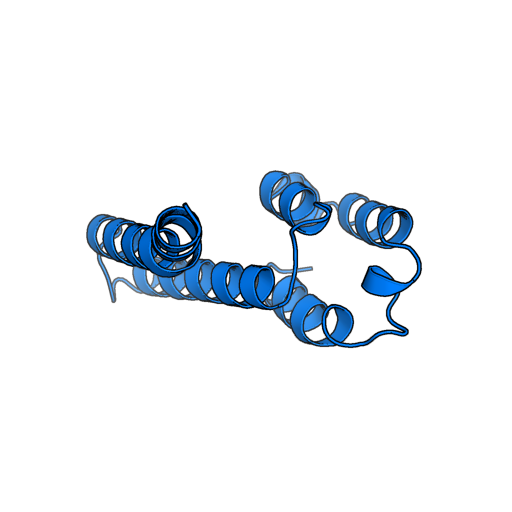.62 96 LYS A N 1
ATOM 757 C CA . LYS A 1 96 ? -13.274 -11.722 -9.201 1.00 75.62 96 LYS A CA 1
ATOM 758 C C . LYS A 1 96 ? -12.506 -11.598 -10.532 1.00 75.62 96 LYS A C 1
ATOM 760 O O . LYS A 1 96 ? -12.731 -12.449 -11.395 1.00 75.62 96 LYS A O 1
ATOM 765 N N . PRO A 1 97 ? -11.561 -10.651 -10.718 1.00 71.06 97 PRO A N 1
ATOM 766 C CA . PRO A 1 97 ? -10.788 -10.553 -11.958 1.00 71.06 97 PRO A CA 1
ATOM 767 C C . PRO A 1 97 ? -9.892 -11.775 -12.200 1.00 71.06 97 PRO A C 1
ATOM 769 O O . PRO A 1 97 ? -9.752 -12.228 -13.334 1.00 71.06 97 PRO A O 1
ATOM 772 N N . ALA A 1 98 ? -9.319 -12.354 -11.139 1.00 63.72 98 ALA A N 1
ATOM 773 C CA . ALA A 1 98 ? -8.497 -13.560 -11.236 1.00 63.72 98 ALA A CA 1
ATOM 774 C C . ALA A 1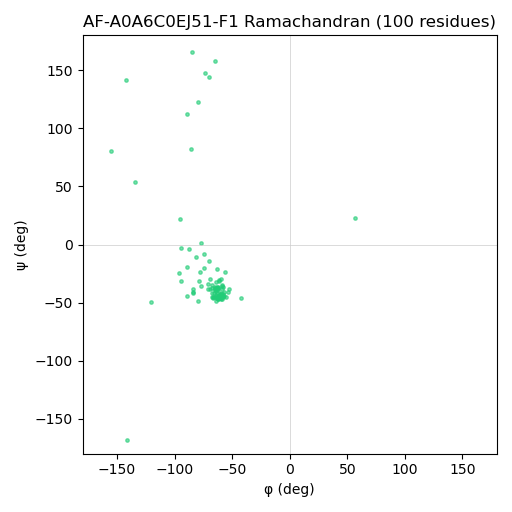 98 ? -9.310 -14.815 -11.607 1.00 63.72 98 ALA A C 1
ATOM 776 O O . ALA A 1 98 ? -8.780 -15.724 -12.244 1.00 63.72 98 ALA A O 1
ATOM 777 N N . LEU A 1 99 ? -10.587 -14.874 -11.217 1.00 60.81 99 LEU A N 1
ATOM 778 C CA . LEU A 1 99 ? -11.499 -15.963 -11.575 1.00 60.81 99 LEU A CA 1
ATOM 779 C C . LEU A 1 99 ? -12.059 -15.832 -12.996 1.00 60.81 99 LEU A C 1
ATOM 781 O O . LEU A 1 99 ? -12.320 -16.851 -13.624 1.00 60.81 99 LEU A O 1
ATOM 785 N N . ALA A 1 100 ? -12.235 -14.608 -13.499 1.00 63.31 100 ALA A N 1
ATOM 786 C CA . ALA A 1 100 ? -12.742 -14.354 -14.849 1.00 63.31 100 ALA A CA 1
ATOM 787 C C . ALA A 1 100 ? -11.711 -14.638 -15.960 1.00 63.31 100 ALA A C 1
ATOM 789 O O . ALA A 1 100 ? -12.096 -14.848 -17.105 1.00 63.31 100 ALA A O 1
ATOM 790 N N . ASN A 1 101 ? -10.417 -14.661 -15.622 1.00 52.94 101 ASN A N 1
ATOM 791 C CA . ASN A 1 101 ? -9.309 -14.955 -16.540 1.00 52.94 101 ASN A CA 1
ATOM 792 C C . ASN A 1 101 ? -8.864 -16.438 -16.519 1.00 52.94 101 ASN A C 1
ATOM 794 O O . ASN A 1 101 ? -7.724 -16.738 -16.878 1.00 52.94 101 ASN A O 1
ATOM 798 N N . LYS A 1 102 ? -9.729 -17.358 -16.072 1.00 47.16 102 LYS A N 1
ATOM 799 C CA . LYS A 1 102 ? -9.543 -18.815 -16.194 1.00 47.16 102 LYS A CA 1
ATOM 800 C C . LYS A 1 102 ? -10.361 -19.369 -17.351 1.00 47.16 102 LYS A C 1
ATOM 802 O O . LYS A 1 102 ? -9.846 -20.305 -17.999 1.00 47.16 102 LYS A O 1
#

Radius of gyration: 14.92 Å; Cα contacts (8 Å, |Δi|>4): 70; chains: 1; bounding box: 35×30×32 Å

Solvent-accessible surface area (backbone atoms only — not comparable to full-atom values): 5784 Å² total; per-residue (Å²): 111,53,72,66,60,49,50,55,49,45,69,57,28,67,82,30,76,84,24,52,58,63,71,40,44,67,61,40,44,50,56,47,54,72,37,50,69,42,32,74,74,38,45,69,58,55,56,50,62,62,36,93,84,46,48,69,68,50,51,53,51,52,52,50,52,51,56,42,51,52,34,34,75,70,67,77,38,55,65,67,60,41,52,52,52,53,51,50,50,50,40,59,75,52,48,50,60,61,61,73,76,113

Foldseek 3Di:
DDLVVVLVVCVVQQVDCPHCCNVPVPVVLVVVCVVCVCCVVPVVLSVVSSDPPCGVVNSVLSVLLVVLVVCCVVVVDPPVRSVVVSVVVCCVVPVVVVVVVD

pLDDT: mean 87.61, std 9.61, range [47.16, 96.94]

Organism: NCBI:txid1070528

Mean predicted aligned error: 5.25 Å